Protein AF-A0YFI3-F1 (afdb_monomer_lite)

Sequence (142 aa):
MSASYTLNIIIRPLSRGKNMRKLLIAVLIANALFEGLVGALLVISPVSAVPDGNAAGIAFAVNYGFAALTIASIVFWAWREKDNLQTMGVVLGILSTFHSGLTIATAMTISAESGAAPTIVHGIMAVLCWFLFFNRKKWCTG

Foldseek 3Di:
DDPVVVCCVPVVLVVVLVVLLVLVVVLLVVLLVVLVVQLVCLQVPVCVVVVVPDPVSNVVSNVSSVVSNVLSVLSVVCVVCVLPLVSLLVNLVVLLVVLVVQLVVVVVVDDPVSHCVSNVVSVVSNVSSVVCNVCSCSHNVD

Organism: NCBI:txid247633

Secondary structure (DSSP, 8-state):
--HHHHHHHHHHHHHHHHHHHHHHHHHHHHHHHHHHHHHHHHHH-GGGG-TT--HHHHHHHHHHHHHHHHHHHHHHHHHHTTT-HHHHHHHHHHHHHHHHHHHHHHHTT--TTT-SHHHHHHHHHHHHHHHHHHTTHHHH--

Structure (mmCIF, N/CA/C/O backbone):
data_AF-A0YFI3-F1
#
_entry.id   AF-A0YFI3-F1
#
loop_
_atom_site.group_PDB
_atom_site.id
_atom_site.type_symbol
_atom_site.label_atom_id
_atom_site.label_alt_id
_atom_site.label_comp_id
_atom_site.label_asym_id
_atom_site.label_entity_id
_atom_site.label_seq_id
_atom_site.pdbx_PDB_ins_code
_atom_site.Cartn_x
_atom_site.Cartn_y
_atom_site.Cartn_z
_atom_site.occupancy
_atom_site.B_iso_or_equiv
_atom_site.auth_seq_id
_atom_site.auth_comp_id
_atom_site.auth_asym_id
_atom_site.auth_atom_id
_atom_site.pdbx_PDB_model_num
ATOM 1 N N . MET A 1 1 ? -42.485 2.625 25.168 1.00 56.28 1 MET A N 1
ATOM 2 C CA . MET A 1 1 ? -41.291 2.417 24.316 1.00 56.28 1 MET A CA 1
ATOM 3 C C . MET A 1 1 ? -41.088 0.908 24.190 1.00 56.28 1 MET A C 1
ATOM 5 O O . MET A 1 1 ? -40.927 0.263 25.214 1.00 56.28 1 MET A O 1
ATOM 9 N N . SER A 1 2 ? -41.256 0.320 22.999 1.00 55.38 2 SER A N 1
ATOM 10 C CA . SER A 1 2 ? -41.262 -1.148 22.820 1.00 55.38 2 SER A CA 1
ATOM 11 C C . SER A 1 2 ? -39.840 -1.730 22.850 1.00 55.38 2 SER A C 1
ATOM 13 O O . SER A 1 2 ? -38.922 -1.134 22.287 1.00 55.38 2 SER A O 1
ATOM 15 N N . ALA A 1 3 ? -39.668 -2.908 23.461 1.00 59.78 3 ALA A N 1
ATOM 16 C CA . ALA A 1 3 ? -38.396 -3.630 23.574 1.00 59.78 3 ALA A CA 1
ATOM 17 C C . ALA A 1 3 ? -37.675 -3.850 22.222 1.00 59.78 3 ALA A C 1
ATOM 19 O O . ALA A 1 3 ? -36.445 -3.899 22.179 1.00 59.78 3 ALA A O 1
ATOM 20 N N . SER A 1 4 ? -38.406 -3.886 21.099 1.00 60.53 4 SER A N 1
ATOM 21 C CA . SER A 1 4 ? -37.824 -3.972 19.747 1.00 60.53 4 SER A CA 1
ATOM 22 C C . SER A 1 4 ? -37.060 -2.720 19.305 1.00 60.53 4 SER A C 1
ATOM 24 O O . SER A 1 4 ? -36.165 -2.822 18.461 1.00 60.53 4 SER A O 1
ATOM 26 N N . TYR A 1 5 ? -37.384 -1.541 19.845 1.00 58.81 5 TYR A N 1
ATOM 27 C CA . TYR A 1 5 ? -36.682 -0.297 19.514 1.00 58.81 5 TYR A CA 1
ATOM 28 C C . TYR A 1 5 ? -35.326 -0.226 20.220 1.00 58.81 5 TYR A C 1
ATOM 30 O O . TYR A 1 5 ? -34.315 0.065 19.582 1.00 58.81 5 TYR A O 1
ATOM 38 N N . THR A 1 6 ? -35.276 -0.587 21.503 1.00 56.97 6 THR A N 1
ATOM 39 C CA . THR A 1 6 ? -34.036 -0.614 22.293 1.00 56.97 6 THR A CA 1
ATOM 40 C C . THR A 1 6 ? -33.043 -1.650 21.755 1.00 56.97 6 THR A C 1
ATOM 42 O O . THR A 1 6 ? -31.852 -1.365 21.643 1.00 56.97 6 THR A O 1
ATOM 45 N N . LEU A 1 7 ? -33.526 -2.820 21.315 1.00 61.00 7 LEU A N 1
ATOM 46 C CA . LEU A 1 7 ? -32.677 -3.864 20.729 1.00 61.00 7 LEU A CA 1
ATOM 47 C C . LEU A 1 7 ? -32.035 -3.422 19.396 1.00 61.00 7 LEU A C 1
ATOM 49 O O . LEU A 1 7 ? -30.857 -3.676 19.146 1.00 61.00 7 LEU A O 1
ATOM 53 N N . ASN A 1 8 ? -32.784 -2.707 18.548 1.00 59.94 8 ASN A N 1
ATOM 54 C CA . ASN A 1 8 ? -32.281 -2.209 17.263 1.00 59.94 8 ASN A CA 1
ATOM 55 C C . ASN A 1 8 ? -31.229 -1.098 17.411 1.00 59.94 8 ASN A C 1
ATOM 57 O O . ASN A 1 8 ? -30.307 -1.029 16.594 1.00 59.94 8 ASN A O 1
ATOM 61 N N . ILE A 1 9 ? -31.351 -0.250 18.437 1.00 66.00 9 ILE A N 1
ATOM 62 C CA . ILE A 1 9 ? -30.400 0.839 18.714 1.00 66.00 9 ILE A CA 1
ATOM 63 C C . ILE A 1 9 ? -29.038 0.287 19.155 1.00 66.00 9 ILE A C 1
ATOM 65 O O . ILE A 1 9 ? -28.015 0.876 18.825 1.00 66.00 9 ILE A O 1
ATOM 69 N N . ILE A 1 10 ? -29.005 -0.864 19.834 1.00 62.31 10 ILE A N 1
ATOM 70 C CA . ILE A 1 10 ? -27.771 -1.441 20.390 1.00 62.31 10 ILE A CA 1
ATOM 71 C C . ILE A 1 10 ? -27.106 -2.432 19.418 1.00 62.31 10 ILE A C 1
ATOM 73 O O . ILE A 1 10 ? -25.888 -2.406 19.239 1.00 62.31 10 ILE A O 1
ATOM 77 N N . ILE A 1 11 ? -27.876 -3.281 18.727 1.00 62.38 11 ILE A N 1
ATOM 78 C CA . ILE A 1 11 ? -27.303 -4.341 17.873 1.00 62.38 11 ILE A CA 1
ATOM 79 C C . ILE A 1 11 ? -26.722 -3.793 16.561 1.00 62.38 11 ILE A C 1
ATOM 81 O O . ILE A 1 11 ? -25.691 -4.281 16.088 1.00 62.38 11 ILE A O 1
ATOM 85 N N . ARG A 1 12 ? -27.338 -2.764 15.961 1.00 61.00 12 ARG A N 1
ATOM 86 C CA . ARG A 1 12 ? -26.866 -2.207 14.679 1.00 61.00 12 ARG A CA 1
ATOM 87 C C . ARG A 1 12 ? -25.466 -1.570 14.777 1.00 61.00 12 ARG A C 1
ATOM 89 O O . ARG A 1 12 ? -24.650 -1.854 13.897 1.00 61.00 12 ARG A O 1
ATOM 96 N N . PRO A 1 13 ? -25.135 -0.760 15.804 1.00 62.00 13 PRO A N 1
ATOM 97 C CA . PRO A 1 13 ? -23.778 -0.248 16.005 1.00 62.00 13 PRO A CA 1
ATOM 98 C C . PRO A 1 13 ? -22.741 -1.351 16.254 1.00 62.00 13 PRO A C 1
ATOM 100 O O . PRO A 1 13 ? -21.689 -1.330 15.617 1.00 62.00 13 PRO A O 1
ATOM 103 N N . LEU A 1 14 ? -23.059 -2.349 17.090 1.00 62.41 14 LEU A N 1
ATOM 104 C CA . LEU A 1 14 ? -22.153 -3.467 17.402 1.00 62.41 14 LEU A CA 1
ATOM 105 C C . LEU A 1 14 ? -21.852 -4.333 16.167 1.00 62.41 14 LEU A C 1
ATOM 107 O O . LEU A 1 14 ? -20.704 -4.693 15.899 1.00 62.41 14 LEU A O 1
ATOM 111 N N . SER A 1 15 ? -22.876 -4.641 15.363 1.00 68.88 15 SER A N 1
ATOM 112 C CA . SER A 1 15 ? -22.712 -5.364 14.096 1.00 68.88 15 SER A CA 1
ATOM 113 C C . SER A 1 15 ? -21.857 -4.574 13.096 1.00 68.88 15 SER A C 1
ATOM 115 O O . SER A 1 15 ? -20.964 -5.138 12.460 1.00 68.88 15 SER A O 1
ATOM 117 N N . ARG A 1 16 ? -22.061 -3.250 13.002 1.00 70.56 16 ARG A N 1
ATOM 118 C CA . ARG A 1 16 ? -21.252 -2.369 12.145 1.00 70.56 16 ARG A CA 1
ATOM 119 C C . ARG A 1 16 ? -19.781 -2.351 12.558 1.00 70.56 16 ARG A C 1
ATOM 121 O O . ARG A 1 16 ? -18.935 -2.513 11.681 1.00 70.56 16 ARG A O 1
ATOM 128 N N . GLY A 1 17 ? -19.477 -2.194 13.848 1.00 77.50 17 GLY A N 1
ATOM 129 C CA . GLY A 1 17 ? -18.098 -2.221 14.356 1.00 77.50 17 GLY A CA 1
ATOM 130 C C . GLY A 1 17 ? -17.385 -3.527 14.001 1.00 77.50 17 GLY A C 1
ATOM 131 O O . GLY A 1 17 ? -16.306 -3.517 13.406 1.00 77.50 17 GLY A O 1
ATOM 132 N N . LYS A 1 18 ? -18.058 -4.664 14.225 1.00 82.81 18 LYS A N 1
ATOM 133 C CA . LYS A 1 18 ? -17.552 -5.998 13.864 1.00 82.81 18 LYS A CA 1
ATOM 134 C C . LYS A 1 18 ? -17.276 -6.148 12.363 1.00 82.81 18 LYS A C 1
ATOM 136 O O . LYS A 1 18 ? -16.237 -6.688 11.987 1.00 82.81 18 LYS A O 1
ATOM 141 N N . ASN A 1 19 ? -18.177 -5.670 11.503 1.00 87.81 19 ASN A N 1
ATOM 142 C CA . ASN A 1 19 ? -18.002 -5.748 10.049 1.00 87.81 19 ASN A CA 1
ATOM 143 C C . ASN A 1 19 ? -16.851 -4.858 9.558 1.00 87.81 19 ASN A C 1
ATOM 145 O O . ASN A 1 19 ? -16.054 -5.293 8.731 1.00 87.81 19 ASN A O 1
ATOM 149 N N . MET A 1 20 ? -16.708 -3.648 10.106 1.00 89.94 20 MET A N 1
ATOM 150 C CA . MET A 1 20 ? -15.586 -2.763 9.773 1.00 89.94 20 MET A CA 1
ATOM 151 C C . MET A 1 20 ? -14.242 -3.324 10.242 1.00 89.94 20 MET A C 1
ATOM 153 O O . MET A 1 20 ? -13.250 -3.188 9.534 1.00 89.94 20 MET A O 1
ATOM 157 N N . ARG A 1 21 ? -14.204 -4.026 11.379 1.00 90.12 21 ARG A N 1
ATOM 158 C CA . ARG A 1 21 ? -12.991 -4.713 11.837 1.00 90.12 21 ARG A CA 1
ATOM 159 C C . ARG A 1 21 ? -12.580 -5.852 10.901 1.00 90.12 21 ARG A C 1
ATOM 161 O O . ARG A 1 21 ? -11.399 -6.006 10.611 1.00 90.12 21 ARG A O 1
ATOM 168 N N . LYS A 1 22 ? -13.543 -6.623 10.382 1.00 92.31 22 LYS A N 1
ATOM 169 C CA . LYS A 1 22 ? -13.271 -7.634 9.343 1.00 92.31 22 LYS A CA 1
ATOM 170 C C . LYS A 1 22 ? -12.730 -6.993 8.066 1.00 92.31 22 LYS A C 1
ATOM 172 O O . LYS A 1 22 ? -11.771 -7.507 7.503 1.00 92.31 22 LYS A O 1
ATOM 177 N N . LEU A 1 23 ? -13.313 -5.868 7.646 1.00 94.62 23 LEU A N 1
ATOM 178 C CA . LEU A 1 23 ? -12.836 -5.112 6.488 1.00 94.62 23 LEU A CA 1
ATOM 179 C C . LEU A 1 23 ? -11.398 -4.621 6.691 1.00 94.62 23 LEU A C 1
ATOM 181 O O . LEU A 1 23 ? -10.578 -4.807 5.803 1.00 94.62 23 LEU A O 1
ATOM 185 N N . LEU A 1 24 ? -11.077 -4.057 7.861 1.00 94.19 24 LEU A N 1
ATOM 186 C CA . LEU A 1 24 ? -9.713 -3.650 8.200 1.00 94.19 24 LEU A CA 1
ATOM 187 C C . LEU A 1 24 ? -8.731 -4.809 8.032 1.00 94.19 24 LEU A C 1
ATOM 189 O O . LEU A 1 24 ? -7.729 -4.668 7.341 1.00 94.19 24 LEU A O 1
ATOM 193 N N . ILE A 1 25 ? -9.031 -5.953 8.649 1.00 94.44 25 ILE A N 1
ATOM 194 C CA . ILE A 1 25 ? -8.172 -7.137 8.579 1.00 94.44 25 ILE A CA 1
ATOM 195 C C . ILE A 1 25 ? -7.986 -7.583 7.125 1.00 94.44 25 ILE A C 1
ATOM 197 O O . ILE A 1 25 ? -6.861 -7.845 6.712 1.00 94.44 25 ILE A O 1
ATOM 201 N N . ALA A 1 26 ? -9.066 -7.620 6.342 1.00 96.25 26 ALA A N 1
ATOM 202 C CA . ALA A 1 26 ? -9.002 -7.985 4.932 1.00 96.25 26 ALA A CA 1
ATOM 203 C C . ALA A 1 26 ? -8.115 -7.023 4.125 1.00 96.25 26 ALA A C 1
ATOM 205 O O . ALA A 1 26 ? -7.280 -7.483 3.355 1.00 96.25 26 ALA A O 1
ATOM 206 N N . VAL A 1 27 ? -8.245 -5.709 4.337 1.00 96.12 27 VAL A N 1
ATOM 207 C CA . VAL A 1 27 ? -7.423 -4.688 3.664 1.00 96.12 27 VAL A CA 1
ATOM 208 C C . VAL A 1 27 ? -5.951 -4.815 4.051 1.00 96.12 27 VAL A C 1
ATOM 210 O O . VAL A 1 27 ? -5.089 -4.753 3.182 1.00 96.12 27 VAL A O 1
ATOM 213 N N . LEU A 1 28 ? -5.644 -5.044 5.330 1.00 95.75 28 LEU A N 1
ATOM 214 C CA . LEU A 1 28 ? -4.265 -5.231 5.788 1.00 95.75 28 LEU A CA 1
ATOM 215 C C . LEU A 1 28 ? -3.628 -6.495 5.193 1.00 95.75 28 LEU A C 1
ATOM 217 O O . LEU A 1 28 ? -2.492 -6.443 4.730 1.00 95.75 28 LEU A O 1
ATOM 221 N N . ILE A 1 29 ? -4.362 -7.612 5.159 1.00 96.44 29 ILE A N 1
ATOM 222 C CA . ILE A 1 29 ? -3.893 -8.852 4.524 1.00 96.44 29 ILE A CA 1
ATOM 223 C C . ILE A 1 29 ? -3.698 -8.640 3.021 1.00 96.44 29 ILE A C 1
ATOM 225 O O . ILE A 1 29 ? -2.660 -9.019 2.489 1.00 96.44 29 ILE A O 1
ATOM 229 N N . ALA A 1 30 ? -4.661 -8.009 2.345 1.00 96.25 30 ALA A N 1
ATOM 230 C CA . ALA A 1 30 ? -4.561 -7.711 0.921 1.00 96.25 30 ALA A CA 1
ATOM 231 C C . ALA A 1 30 ? -3.333 -6.841 0.618 1.00 96.25 30 ALA A C 1
ATOM 233 O O . ALA A 1 30 ? -2.558 -7.194 -0.263 1.00 96.25 30 ALA A O 1
ATOM 234 N N . ASN A 1 31 ? -3.101 -5.772 1.389 1.00 96.25 31 ASN A N 1
ATOM 235 C CA . ASN A 1 31 ? -1.898 -4.946 1.275 1.00 96.25 31 ASN A CA 1
ATOM 236 C C . ASN A 1 31 ? -0.621 -5.783 1.432 1.00 96.25 31 ASN A C 1
ATOM 238 O O . ASN A 1 31 ? 0.252 -5.731 0.575 1.00 96.25 31 ASN A O 1
ATOM 242 N N . ALA A 1 32 ? -0.522 -6.582 2.500 1.00 96.25 32 ALA A N 1
ATOM 243 C CA . ALA A 1 32 ? 0.663 -7.401 2.750 1.00 96.25 32 ALA A CA 1
ATOM 244 C C . ALA A 1 32 ? 0.928 -8.410 1.623 1.00 96.25 32 ALA A C 1
ATOM 246 O O . ALA A 1 32 ? 2.079 -8.608 1.244 1.00 96.25 32 ALA A O 1
ATOM 247 N N . LEU A 1 33 ? -0.119 -9.035 1.077 1.00 96.00 33 LEU A N 1
ATOM 248 C CA . LEU A 1 33 ? 0.014 -10.003 -0.010 1.00 96.00 33 LEU A CA 1
ATOM 249 C C . LEU A 1 33 ? 0.367 -9.330 -1.338 1.00 96.00 33 LEU A C 1
ATOM 251 O O . LEU A 1 33 ? 1.313 -9.764 -1.987 1.00 96.00 33 LEU A O 1
ATOM 255 N N . PHE A 1 34 ? -0.357 -8.284 -1.741 1.00 94.06 34 PHE A N 1
ATOM 256 C CA . PHE A 1 34 ? -0.104 -7.613 -3.016 1.00 94.06 34 PHE A CA 1
ATOM 257 C C . PHE A 1 34 ? 1.259 -6.928 -3.021 1.00 94.06 34 PHE A C 1
ATOM 259 O O . PHE A 1 34 ? 2.093 -7.253 -3.861 1.00 94.06 34 PHE A O 1
ATOM 266 N N . GLU A 1 35 ? 1.523 -6.049 -2.056 1.00 95.94 35 GLU A N 1
ATOM 267 C CA . GLU A 1 35 ? 2.787 -5.311 -1.998 1.00 95.94 35 GLU A CA 1
ATOM 268 C C . GLU A 1 35 ? 3.963 -6.234 -1.657 1.00 95.94 35 GLU A C 1
ATOM 270 O O . GLU A 1 35 ? 5.066 -6.053 -2.166 1.00 95.94 35 GLU A O 1
ATOM 275 N N . GLY A 1 36 ? 3.734 -7.272 -0.846 1.00 95.94 36 GLY A N 1
ATOM 276 C CA . GLY A 1 36 ? 4.763 -8.247 -0.497 1.00 95.94 36 GLY A CA 1
ATOM 277 C C . GLY A 1 36 ? 5.187 -9.107 -1.686 1.00 95.94 36 GLY A C 1
ATOM 278 O O . GLY A 1 36 ? 6.378 -9.218 -1.970 1.00 95.94 36 GLY A O 1
ATOM 279 N N . LEU A 1 37 ? 4.226 -9.704 -2.401 1.00 95.50 37 LEU A N 1
ATOM 280 C CA . LEU A 1 37 ? 4.518 -10.577 -3.541 1.00 95.50 37 LEU A CA 1
ATOM 281 C C . LEU A 1 37 ? 5.019 -9.785 -4.751 1.00 95.50 37 LEU A C 1
ATOM 283 O O . LEU A 1 37 ? 6.015 -10.178 -5.356 1.00 95.50 37 LEU A O 1
ATOM 287 N N . VAL A 1 38 ? 4.372 -8.663 -5.087 1.00 93.81 38 VAL A N 1
ATOM 288 C CA . VAL A 1 38 ? 4.821 -7.796 -6.188 1.00 93.81 38 VAL A CA 1
ATOM 289 C C . VAL A 1 38 ? 6.171 -7.175 -5.844 1.00 93.81 38 VAL A C 1
ATOM 291 O O . VAL A 1 38 ? 7.078 -7.203 -6.671 1.00 93.81 38 VAL A O 1
ATOM 294 N N . GLY A 1 39 ? 6.351 -6.694 -4.613 1.00 96.50 39 GLY A N 1
ATOM 295 C CA . GLY A 1 39 ? 7.626 -6.152 -4.157 1.00 96.50 39 GLY A CA 1
ATOM 296 C C . GLY A 1 39 ? 8.762 -7.169 -4.253 1.00 96.50 39 GLY A C 1
ATOM 297 O O . GLY A 1 39 ? 9.811 -6.868 -4.819 1.00 96.50 39 GLY A O 1
ATOM 298 N N . ALA A 1 40 ? 8.540 -8.403 -3.790 1.00 97.06 40 ALA A N 1
ATOM 299 C CA . ALA A 1 40 ? 9.518 -9.483 -3.915 1.00 97.06 40 ALA A CA 1
ATOM 300 C C . ALA A 1 40 ? 9.838 -9.813 -5.381 1.00 97.06 40 ALA A C 1
ATOM 302 O O . ALA A 1 40 ? 11.009 -9.970 -5.728 1.00 97.06 40 ALA A O 1
ATOM 303 N N . LEU A 1 41 ? 8.822 -9.877 -6.250 1.00 95.19 41 LEU A N 1
ATOM 304 C CA . LEU A 1 41 ? 9.012 -10.121 -7.680 1.00 95.19 41 LEU A CA 1
ATOM 305 C C . LEU A 1 41 ? 9.888 -9.040 -8.321 1.00 95.19 41 LEU A C 1
ATOM 307 O O . LEU A 1 41 ? 10.810 -9.367 -9.061 1.00 95.19 41 LEU A O 1
ATOM 311 N N . LEU A 1 42 ? 9.638 -7.769 -8.009 1.00 95.81 42 LEU A N 1
ATOM 312 C CA . LEU A 1 42 ? 10.396 -6.650 -8.564 1.00 95.81 42 LEU A CA 1
ATOM 313 C C . LEU A 1 42 ? 11.841 -6.586 -8.057 1.00 95.81 42 LEU A C 1
ATOM 315 O O . LEU A 1 42 ? 12.717 -6.123 -8.780 1.00 95.81 42 LEU A O 1
ATOM 319 N N . VAL A 1 43 ? 12.111 -7.067 -6.841 1.00 96.69 43 VAL A N 1
ATOM 320 C CA . VAL A 1 43 ? 13.479 -7.151 -6.307 1.00 96.69 43 VAL A CA 1
ATOM 321 C C . VAL A 1 43 ? 14.241 -8.339 -6.901 1.00 96.69 43 VAL A C 1
ATOM 323 O O . VAL A 1 43 ? 15.399 -8.193 -7.283 1.00 96.69 43 VAL A O 1
ATOM 326 N N . ILE A 1 44 ? 13.612 -9.515 -6.980 1.00 96.56 44 ILE A N 1
ATOM 327 C CA . ILE A 1 44 ? 14.277 -10.767 -7.383 1.00 96.56 44 ILE A CA 1
ATOM 328 C C . ILE A 1 44 ? 14.350 -10.901 -8.909 1.00 96.56 44 ILE A C 1
ATOM 330 O O . ILE A 1 44 ? 15.317 -11.442 -9.444 1.00 96.56 44 ILE A O 1
ATOM 334 N N . SER A 1 45 ? 13.331 -10.421 -9.622 1.00 94.38 45 SER A N 1
ATOM 335 C CA . SER A 1 45 ? 13.203 -10.534 -11.076 1.00 94.38 45 SER A CA 1
ATOM 336 C C . SER A 1 45 ? 12.684 -9.231 -11.711 1.00 94.38 45 SER A C 1
ATOM 338 O O . SER A 1 45 ? 11.642 -9.230 -12.371 1.00 94.38 45 SER A O 1
ATOM 340 N N . PRO A 1 46 ? 13.409 -8.102 -11.567 1.00 92.12 46 PRO A N 1
ATOM 341 C CA . PRO A 1 46 ? 12.988 -6.807 -12.117 1.00 92.12 46 PRO A CA 1
ATOM 342 C C . PRO A 1 46 ? 12.796 -6.833 -13.638 1.00 92.12 46 PRO A C 1
ATOM 344 O O . PRO A 1 46 ? 11.922 -6.151 -14.164 1.00 92.12 46 PRO A O 1
ATOM 347 N N . VAL A 1 47 ? 13.569 -7.661 -14.347 1.00 90.56 47 VAL A N 1
ATOM 348 C CA . VAL A 1 47 ? 13.478 -7.830 -15.808 1.00 90.56 47 VAL A CA 1
ATOM 349 C C . VAL A 1 47 ? 12.118 -8.359 -16.266 1.00 90.56 47 VAL A C 1
ATOM 351 O O . VAL 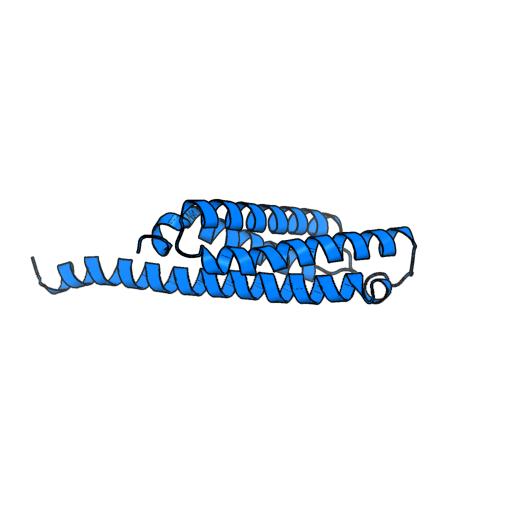A 1 47 ? 11.686 -8.050 -17.369 1.00 90.56 47 VAL A O 1
ATOM 354 N N . SER A 1 48 ? 11.399 -9.093 -15.410 1.00 86.06 48 SER A N 1
ATOM 355 C CA . SER A 1 48 ? 10.047 -9.574 -15.722 1.00 86.06 48 SER A CA 1
ATOM 356 C C . SER A 1 48 ? 9.018 -8.439 -15.790 1.00 86.06 48 SER A C 1
ATOM 358 O O . SER A 1 48 ? 7.961 -8.608 -16.390 1.00 86.06 48 SER A O 1
ATOM 360 N N . ALA A 1 49 ? 9.316 -7.289 -15.176 1.00 84.50 49 ALA A N 1
ATOM 361 C CA . ALA A 1 49 ? 8.466 -6.100 -15.174 1.00 84.50 49 ALA A CA 1
ATOM 362 C C . ALA A 1 49 ? 8.961 -4.996 -16.126 1.00 84.50 49 ALA A C 1
ATOM 364 O O . ALA A 1 49 ? 8.284 -3.983 -16.285 1.00 84.50 49 ALA A O 1
ATOM 365 N N . VAL A 1 50 ? 10.132 -5.175 -16.747 1.00 89.25 50 VAL A N 1
ATOM 366 C CA . VAL A 1 50 ? 10.786 -4.188 -17.618 1.00 89.25 50 VAL A CA 1
ATOM 367 C C . VAL A 1 50 ? 11.169 -4.890 -18.928 1.00 89.25 50 VAL A C 1
ATOM 369 O O . VAL A 1 50 ? 12.292 -5.381 -19.048 1.00 89.25 50 VAL A O 1
ATOM 372 N N . PRO A 1 51 ? 10.239 -4.994 -19.901 1.00 80.06 51 PRO A N 1
ATOM 373 C CA . PRO A 1 51 ? 10.404 -5.849 -21.083 1.00 80.06 51 PRO A CA 1
ATOM 374 C C . PRO A 1 51 ? 11.592 -5.488 -21.982 1.00 80.06 51 PRO A C 1
ATOM 376 O O . PRO A 1 51 ? 12.172 -6.360 -22.620 1.00 80.06 51 PRO A O 1
ATOM 379 N N . ASP A 1 52 ? 11.962 -4.209 -22.032 1.00 86.44 52 ASP A N 1
ATOM 380 C CA . ASP A 1 52 ? 13.101 -3.705 -22.803 1.00 86.44 52 ASP A CA 1
ATOM 381 C C . ASP A 1 52 ? 14.440 -3.828 -22.050 1.00 86.44 52 ASP A C 1
ATOM 383 O O . ASP A 1 52 ? 15.497 -3.530 -22.605 1.00 86.44 52 ASP A O 1
ATOM 387 N N . GLY A 1 53 ? 14.405 -4.264 -20.784 1.00 86.69 53 GLY A N 1
ATOM 388 C CA . GLY A 1 53 ? 15.577 -4.466 -19.939 1.00 86.69 53 GLY A CA 1
ATOM 389 C C . GLY A 1 53 ? 16.404 -3.203 -19.704 1.00 86.69 53 GLY A C 1
ATOM 390 O O . GLY A 1 53 ? 17.585 -3.306 -19.363 1.00 86.69 53 GLY A O 1
ATOM 391 N N . ASN A 1 54 ? 15.834 -2.009 -19.904 1.00 93.81 54 ASN A N 1
ATOM 392 C CA . ASN A 1 54 ? 16.616 -0.785 -19.806 1.00 93.81 54 ASN A CA 1
ATOM 393 C C . ASN A 1 54 ? 17.069 -0.534 -18.350 1.00 93.81 54 ASN A C 1
ATOM 395 O O . ASN A 1 54 ? 16.331 -0.772 -17.388 1.00 93.81 54 ASN A O 1
ATOM 399 N N . ALA A 1 55 ? 18.300 -0.042 -18.176 1.00 94.31 55 ALA A N 1
ATOM 400 C CA . ALA A 1 55 ? 18.929 0.073 -16.857 1.00 94.31 55 ALA A CA 1
ATOM 401 C C . ALA A 1 55 ? 18.156 0.988 -15.888 1.00 94.31 55 ALA A C 1
ATOM 403 O O . ALA A 1 55 ? 18.093 0.706 -14.691 1.00 94.31 55 ALA A O 1
ATOM 404 N N . ALA A 1 56 ? 17.542 2.063 -16.397 1.00 93.44 56 ALA A N 1
ATOM 405 C CA . ALA A 1 56 ? 16.758 2.989 -15.584 1.00 93.44 56 ALA A CA 1
ATOM 406 C C . ALA A 1 56 ? 15.460 2.340 -15.077 1.00 93.44 56 ALA A C 1
ATOM 408 O O . ALA A 1 56 ? 15.127 2.470 -13.900 1.00 93.44 56 ALA A O 1
ATOM 409 N N . GLY A 1 57 ? 14.766 1.592 -15.936 1.00 92.38 57 GLY A N 1
ATOM 410 C CA . GLY A 1 57 ? 13.569 0.831 -15.597 1.00 92.38 57 GLY A CA 1
ATOM 411 C C . GLY A 1 57 ? 13.862 -0.264 -14.577 1.00 92.38 57 GLY A C 1
ATOM 412 O O . GLY A 1 57 ? 13.133 -0.392 -13.599 1.00 92.38 57 GLY A O 1
ATOM 413 N N . ILE A 1 58 ? 14.968 -0.998 -14.739 1.00 95.06 58 ILE A N 1
ATOM 414 C CA . ILE A 1 58 ? 15.404 -2.015 -13.767 1.00 95.06 58 ILE A CA 1
ATOM 415 C C . ILE A 1 58 ? 15.706 -1.374 -12.407 1.00 95.06 58 ILE A C 1
ATOM 417 O O . ILE A 1 58 ? 15.224 -1.853 -11.381 1.00 95.06 58 ILE A O 1
ATOM 421 N N . ALA A 1 59 ? 16.465 -0.272 -12.381 1.00 95.12 59 ALA A N 1
ATOM 422 C CA . ALA A 1 59 ? 16.765 0.441 -11.140 1.00 95.12 59 ALA A CA 1
ATOM 423 C C . ALA A 1 59 ? 15.489 0.968 -10.464 1.00 95.12 59 ALA A C 1
ATOM 425 O O . ALA A 1 59 ? 15.346 0.877 -9.243 1.00 95.12 59 ALA A O 1
ATOM 426 N N . PHE A 1 60 ? 14.540 1.485 -11.248 1.00 92.50 60 PHE A N 1
ATOM 427 C CA . PHE A 1 60 ? 13.232 1.893 -10.747 1.00 92.50 60 PHE A CA 1
ATOM 428 C C . PHE A 1 60 ? 12.457 0.708 -10.156 1.00 92.50 60 PHE A C 1
ATOM 430 O O . PHE A 1 60 ? 11.989 0.804 -9.024 1.00 92.50 60 PHE A O 1
ATOM 437 N N . ALA A 1 61 ? 12.373 -0.415 -10.875 1.00 94.12 61 ALA A N 1
ATOM 438 C CA . ALA A 1 61 ? 11.665 -1.616 -10.440 1.00 94.12 61 ALA A CA 1
ATOM 439 C C . ALA A 1 61 ? 12.201 -2.141 -9.102 1.00 94.12 61 ALA A C 1
ATOM 441 O O . ALA A 1 61 ? 11.417 -2.372 -8.186 1.00 94.12 61 ALA A O 1
ATOM 442 N N . VAL A 1 62 ? 13.523 -2.250 -8.942 1.00 96.69 62 VAL A N 1
ATOM 443 C CA . VAL A 1 62 ? 14.133 -2.720 -7.686 1.00 96.69 62 VAL A CA 1
ATOM 444 C C . VAL A 1 62 ? 13.845 -1.761 -6.526 1.00 96.69 62 VAL A C 1
ATOM 446 O O . VAL A 1 62 ? 13.436 -2.204 -5.451 1.00 96.69 62 VAL A O 1
ATOM 449 N N . ASN A 1 63 ? 14.007 -0.449 -6.730 1.00 96.19 63 ASN A N 1
ATOM 450 C CA . ASN A 1 63 ? 13.714 0.552 -5.697 1.00 96.19 63 ASN A CA 1
ATOM 451 C C . ASN A 1 63 ? 12.239 0.529 -5.289 1.00 96.19 63 ASN A C 1
ATOM 453 O O . ASN A 1 63 ? 11.913 0.541 -4.100 1.00 96.19 63 ASN A O 1
ATOM 457 N N . TYR A 1 64 ? 11.347 0.454 -6.276 1.00 94.62 64 TYR A N 1
ATOM 458 C CA . TYR A 1 64 ? 9.920 0.331 -6.031 1.00 94.62 64 TYR A CA 1
ATOM 459 C C . TYR A 1 64 ? 9.585 -0.984 -5.316 1.00 94.62 64 TYR A C 1
ATOM 461 O O . TYR A 1 64 ? 8.792 -0.982 -4.379 1.00 94.62 64 TYR A O 1
ATOM 469 N N . GLY A 1 65 ? 10.254 -2.084 -5.664 1.00 97.00 65 GLY A N 1
ATOM 470 C CA . GLY A 1 65 ? 10.096 -3.371 -4.998 1.00 97.00 65 GLY A CA 1
ATOM 471 C C . GLY A 1 65 ? 10.440 -3.317 -3.506 1.00 97.00 65 GLY A C 1
ATOM 472 O O . GLY A 1 65 ? 9.661 -3.789 -2.678 1.00 97.00 65 GLY A O 1
ATOM 473 N N . PHE A 1 66 ? 11.541 -2.660 -3.127 1.00 97.75 66 PHE A N 1
ATOM 474 C CA . PHE A 1 66 ? 11.861 -2.426 -1.712 1.00 97.75 66 PHE A CA 1
ATOM 475 C C . PHE A 1 66 ? 10.876 -1.481 -1.017 1.00 97.75 66 PHE A C 1
ATOM 477 O O . PHE A 1 66 ? 10.544 -1.698 0.153 1.00 97.75 66 PHE A O 1
ATOM 484 N N . ALA A 1 67 ? 10.374 -0.456 -1.711 1.00 95.94 67 ALA A N 1
ATOM 485 C CA . ALA A 1 67 ? 9.321 0.401 -1.171 1.00 95.94 67 ALA A CA 1
ATOM 486 C C . ALA A 1 67 ? 8.040 -0.404 -0.880 1.00 95.94 67 ALA A C 1
ATOM 488 O O . ALA A 1 67 ? 7.508 -0.322 0.228 1.00 95.94 67 ALA A O 1
ATOM 489 N N . ALA A 1 68 ? 7.599 -1.247 -1.818 1.00 96.88 68 ALA A N 1
ATOM 490 C CA . ALA A 1 68 ? 6.446 -2.130 -1.655 1.00 96.88 68 ALA A CA 1
ATOM 491 C C . ALA A 1 68 ? 6.648 -3.127 -0.498 1.00 96.88 68 ALA A C 1
ATOM 493 O O . ALA A 1 68 ? 5.793 -3.237 0.380 1.00 96.88 68 ALA A O 1
ATOM 494 N N . LEU A 1 69 ? 7.820 -3.768 -0.398 1.00 97.69 69 LEU A N 1
ATOM 495 C CA . LEU A 1 69 ? 8.161 -4.644 0.735 1.00 97.69 69 LEU A CA 1
ATOM 496 C C . LEU A 1 69 ? 8.126 -3.905 2.082 1.00 97.69 69 LEU A C 1
ATOM 498 O O . LEU A 1 69 ? 7.644 -4.447 3.079 1.00 97.69 69 LEU A O 1
ATOM 502 N N . THR A 1 70 ? 8.588 -2.654 2.121 1.00 96.75 70 THR A N 1
ATOM 503 C CA . THR A 1 70 ? 8.535 -1.818 3.329 1.00 96.75 70 THR A CA 1
ATOM 504 C C . THR A 1 70 ? 7.086 -1.557 3.738 1.00 96.75 70 THR A C 1
ATOM 506 O O . THR A 1 70 ? 6.725 -1.745 4.901 1.00 96.75 70 THR A O 1
ATOM 509 N N . ILE A 1 71 ? 6.223 -1.206 2.784 1.00 96.88 71 ILE A N 1
ATOM 510 C CA . ILE A 1 71 ? 4.791 -0.996 3.025 1.00 96.88 71 ILE A CA 1
ATOM 511 C C . ILE A 1 71 ? 4.083 -2.290 3.443 1.00 96.88 71 ILE A C 1
ATOM 513 O O . ILE A 1 71 ? 3.262 -2.271 4.364 1.00 96.88 71 ILE A O 1
ATOM 517 N N . ALA A 1 72 ? 4.431 -3.430 2.847 1.00 96.50 72 ALA A N 1
ATOM 518 C CA . ALA A 1 72 ? 3.932 -4.732 3.277 1.00 96.50 72 ALA A CA 1
ATOM 519 C C . ALA A 1 72 ? 4.341 -5.032 4.730 1.00 96.50 72 ALA A C 1
ATOM 521 O O . ALA A 1 72 ? 3.530 -5.515 5.522 1.00 96.50 72 ALA A O 1
ATOM 522 N N . SER A 1 73 ? 5.574 -4.678 5.110 1.00 95.44 73 SER A N 1
ATOM 523 C CA . SER A 1 73 ? 6.118 -4.951 6.443 1.00 95.44 73 SER A CA 1
ATOM 524 C C . SER A 1 73 ? 5.398 -4.199 7.569 1.00 95.44 73 SER A C 1
ATOM 526 O O . SER A 1 73 ? 5.242 -4.734 8.672 1.00 95.44 73 SER A O 1
ATOM 528 N N . ILE A 1 74 ? 4.876 -2.998 7.279 1.00 93.94 74 ILE A N 1
ATOM 529 C CA . ILE A 1 74 ? 4.108 -2.185 8.233 1.00 93.94 74 ILE A CA 1
ATOM 530 C C . ILE A 1 74 ? 2.904 -2.962 8.774 1.00 93.94 74 ILE A C 1
ATOM 532 O O . ILE A 1 74 ? 2.529 -2.772 9.931 1.00 93.94 74 ILE A O 1
ATOM 536 N N . VAL A 1 75 ? 2.328 -3.877 7.988 1.00 92.44 75 VAL A N 1
ATOM 537 C CA . VAL A 1 75 ? 1.188 -4.695 8.420 1.00 92.44 75 VAL A CA 1
ATOM 538 C C . VAL A 1 75 ? 1.544 -5.582 9.612 1.00 92.44 75 VAL A C 1
ATOM 540 O O . VAL A 1 75 ? 0.730 -5.704 10.525 1.00 92.44 75 VAL A O 1
ATOM 543 N N . PHE A 1 76 ? 2.749 -6.158 9.663 1.00 91.19 76 PHE A N 1
ATOM 544 C CA . PHE A 1 76 ? 3.161 -7.013 10.784 1.00 91.19 76 PHE A CA 1
ATOM 545 C C . PHE A 1 76 ? 3.254 -6.234 12.094 1.00 91.19 76 PHE A C 1
ATOM 547 O O . PHE A 1 76 ? 2.843 -6.727 13.146 1.00 91.19 76 PHE A O 1
ATOM 554 N N . TRP A 1 77 ? 3.751 -4.999 12.027 1.00 90.44 77 TRP A N 1
ATOM 555 C CA . TRP A 1 77 ? 3.774 -4.108 13.180 1.00 90.44 77 TRP A CA 1
ATOM 556 C C . TRP A 1 77 ? 2.358 -3.664 13.568 1.00 90.44 77 TRP A C 1
ATOM 558 O O . TRP A 1 77 ? 1.948 -3.832 14.719 1.00 90.44 77 TRP A O 1
ATOM 568 N N . ALA A 1 78 ? 1.574 -3.198 12.591 1.00 91.19 78 ALA A N 1
ATOM 569 C CA . ALA A 1 78 ? 0.190 -2.772 12.781 1.00 91.19 78 ALA A CA 1
ATOM 570 C C . ALA A 1 78 ? -0.689 -3.875 13.385 1.00 91.19 78 ALA A C 1
ATOM 572 O O . ALA A 1 78 ? -1.609 -3.588 14.144 1.00 91.19 78 ALA A O 1
ATOM 573 N N . TRP A 1 79 ? -0.393 -5.145 13.097 1.00 91.19 79 TRP A N 1
ATOM 574 C CA . TRP A 1 79 ? -1.151 -6.281 13.610 1.00 91.19 79 TRP A C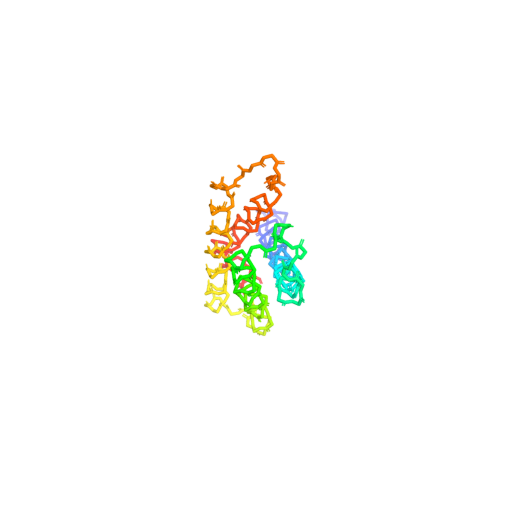A 1
ATOM 575 C C . TRP A 1 79 ? -1.167 -6.353 15.139 1.00 91.19 79 TRP A C 1
ATOM 577 O O . TRP A 1 79 ? -2.198 -6.680 15.733 1.00 91.19 79 TRP A O 1
ATOM 587 N N . ARG A 1 80 ? -0.040 -6.021 15.784 1.00 90.69 80 ARG A N 1
ATOM 588 C CA . ARG A 1 80 ? 0.078 -6.006 17.252 1.00 90.69 80 ARG A CA 1
ATOM 589 C C . ARG A 1 80 ? -0.670 -4.830 17.876 1.00 90.69 80 ARG A C 1
ATOM 591 O O . ARG A 1 80 ? -1.183 -4.954 18.979 1.00 90.69 80 ARG A O 1
ATOM 598 N N . GLU A 1 81 ? -0.793 -3.738 17.131 1.00 90.62 81 GLU A N 1
ATOM 599 C CA . GLU A 1 81 ? -1.381 -2.469 17.565 1.00 90.62 81 GLU A CA 1
ATOM 600 C C . GLU A 1 81 ? -2.766 -2.212 16.947 1.00 90.62 81 GLU A C 1
ATOM 602 O O . GLU A 1 81 ? -3.264 -1.089 16.958 1.00 90.62 81 GLU A O 1
ATOM 607 N N . LYS A 1 82 ? -3.425 -3.244 16.408 1.00 86.75 82 LYS A N 1
ATOM 608 C CA . LYS A 1 82 ? -4.657 -3.101 15.607 1.00 86.75 82 LYS A CA 1
ATOM 609 C C . LYS A 1 82 ? -5.854 -2.515 16.359 1.00 86.75 82 LYS A C 1
ATOM 611 O O . LYS A 1 82 ? -6.813 -2.060 15.741 1.00 86.75 82 LYS A O 1
ATOM 616 N N . ASP A 1 83 ? -5.799 -2.543 17.686 1.00 87.69 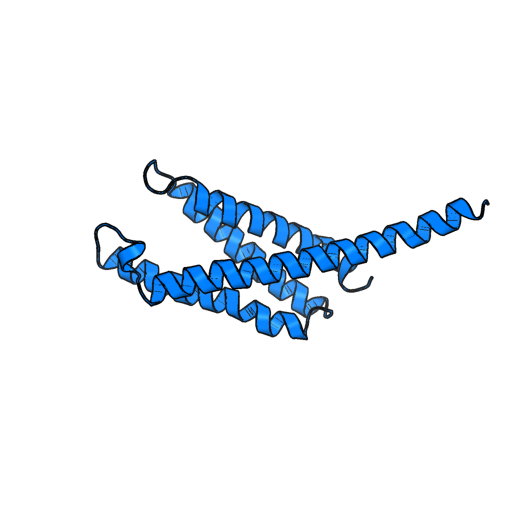83 ASP A N 1
ATOM 617 C CA . ASP A 1 83 ? -6.829 -2.002 18.570 1.00 87.69 83 ASP A CA 1
ATOM 618 C C . ASP A 1 83 ? -6.431 -0.606 19.125 1.00 87.69 83 ASP A C 1
ATOM 620 O O . ASP A 1 83 ? -7.238 0.075 19.755 1.00 87.69 83 ASP A O 1
ATOM 624 N N . ASN A 1 84 ? -5.219 -0.121 18.821 1.00 91.62 84 ASN A N 1
ATOM 625 C CA . ASN A 1 84 ? -4.736 1.214 19.173 1.00 91.62 84 ASN A CA 1
ATOM 626 C C . ASN A 1 84 ? -5.145 2.246 18.106 1.00 91.62 84 ASN A C 1
ATOM 628 O O . ASN A 1 84 ? -4.633 2.265 16.984 1.00 91.62 84 ASN A O 1
ATOM 632 N N . LEU A 1 85 ? -6.052 3.151 18.482 1.00 91.44 85 LEU A N 1
ATOM 633 C CA . LEU A 1 85 ? -6.621 4.164 17.587 1.00 91.44 85 LEU A CA 1
ATOM 634 C C . LEU A 1 85 ? -5.571 5.097 16.964 1.00 91.44 85 LEU A C 1
ATOM 636 O O . LEU A 1 85 ? -5.721 5.499 15.808 1.00 91.44 85 LEU A O 1
ATOM 640 N N . GLN A 1 86 ? -4.546 5.485 17.728 1.00 93.25 86 GLN A N 1
ATOM 641 C CA . GLN A 1 86 ? -3.519 6.415 17.257 1.00 93.25 86 GLN A CA 1
ATOM 642 C C . GLN A 1 86 ? -2.591 5.715 16.270 1.00 93.25 86 GLN A C 1
ATOM 644 O O . GLN A 1 86 ? -2.431 6.189 15.144 1.00 93.25 86 GLN A O 1
ATOM 649 N N . THR A 1 87 ? -2.072 4.548 16.656 1.00 93.50 87 THR A N 1
ATOM 650 C CA . THR A 1 87 ? -1.203 3.731 15.803 1.00 93.50 87 THR A CA 1
ATOM 651 C C . THR A 1 87 ? -1.887 3.385 14.489 1.00 93.50 87 THR A C 1
ATOM 653 O O . THR A 1 87 ? -1.341 3.632 13.414 1.00 93.50 87 THR A O 1
ATOM 656 N N . MET A 1 88 ? -3.128 2.900 14.547 1.00 94.31 88 MET A N 1
ATOM 657 C CA . MET A 1 88 ? -3.869 2.556 13.339 1.00 94.31 88 MET A CA 1
ATOM 658 C C . MET A 1 88 ? -4.248 3.772 12.494 1.00 94.31 88 MET A C 1
ATOM 660 O O . MET A 1 88 ? -4.363 3.653 11.275 1.00 94.31 88 MET A O 1
ATOM 664 N N . GLY A 1 89 ? -4.404 4.946 13.109 1.00 94.81 89 GLY A N 1
ATOM 665 C CA . GLY A 1 89 ? -4.528 6.206 12.383 1.00 94.81 89 GLY A CA 1
ATOM 666 C C . GLY A 1 89 ? -3.290 6.497 11.535 1.00 94.81 89 GLY A C 1
ATOM 667 O O . GLY A 1 89 ? -3.427 6.801 10.353 1.00 94.81 89 GLY A O 1
ATOM 668 N N . VAL A 1 90 ? -2.094 6.345 12.110 1.00 96.19 90 VAL A N 1
ATOM 669 C CA . VAL A 1 90 ? -0.824 6.536 11.390 1.00 96.19 90 VAL A CA 1
ATOM 670 C C . VAL A 1 90 ? -0.669 5.504 10.273 1.00 96.19 90 VAL A C 1
ATOM 672 O O . VAL A 1 90 ? -0.449 5.886 9.127 1.00 96.19 90 VAL A O 1
ATOM 675 N N . VAL A 1 91 ? -0.860 4.216 10.575 1.00 96.19 91 VAL A N 1
ATOM 676 C CA . VAL A 1 91 ? -0.745 3.126 9.589 1.00 96.19 91 VAL A CA 1
ATOM 677 C C . VAL A 1 91 ? -1.677 3.358 8.404 1.00 96.19 91 VAL A C 1
ATOM 679 O O . VAL A 1 91 ? -1.233 3.362 7.260 1.00 96.19 91 VAL A O 1
ATOM 682 N N . LEU A 1 92 ? -2.966 3.603 8.656 1.00 96.69 92 LEU A N 1
ATOM 683 C CA . LEU A 1 92 ? -3.922 3.831 7.576 1.00 96.69 92 LEU A CA 1
ATOM 684 C C . LEU A 1 92 ? -3.634 5.124 6.814 1.00 96.69 92 LEU A C 1
ATOM 686 O O . LEU A 1 92 ? -3.859 5.153 5.610 1.00 96.69 92 LEU A O 1
ATOM 690 N N . GLY A 1 93 ? -3.118 6.167 7.468 1.00 97.25 93 GLY A N 1
ATOM 691 C CA . GLY A 1 93 ? -2.675 7.385 6.788 1.00 97.25 93 GLY A CA 1
ATOM 692 C C . GLY A 1 93 ? -1.528 7.120 5.807 1.00 97.25 93 GLY A C 1
ATOM 693 O O . GLY A 1 93 ? -1.589 7.568 4.661 1.00 97.25 93 GLY A O 1
ATOM 694 N N . ILE A 1 94 ? -0.531 6.331 6.223 1.00 97.31 94 ILE A N 1
ATOM 695 C CA . ILE A 1 94 ? 0.587 5.903 5.369 1.00 97.31 94 ILE A CA 1
ATOM 696 C C . ILE A 1 94 ? 0.066 5.090 4.180 1.00 97.31 94 ILE A C 1
ATOM 698 O O . ILE A 1 94 ? 0.326 5.463 3.037 1.00 97.31 94 ILE A O 1
ATOM 702 N N . LEU A 1 95 ? -0.721 4.036 4.431 1.00 97.25 95 LEU A N 1
ATOM 703 C CA . LEU A 1 95 ? -1.260 3.173 3.370 1.00 97.25 95 LEU A CA 1
ATOM 704 C C . LEU A 1 95 ? -2.147 3.953 2.389 1.00 97.25 95 LEU A C 1
ATOM 706 O O . LEU A 1 95 ? -2.025 3.792 1.176 1.00 97.25 95 LEU A O 1
ATOM 710 N N . SER A 1 96 ? -3.000 4.848 2.899 1.00 98.00 96 SER A N 1
ATOM 711 C CA . SER A 1 96 ? -3.862 5.683 2.053 1.00 98.00 96 SER A CA 1
ATOM 712 C C . SER A 1 96 ? -3.040 6.599 1.151 1.00 98.00 96 SER A C 1
ATOM 714 O O . SER A 1 96 ? -3.340 6.722 -0.035 1.00 98.00 96 SER A O 1
ATOM 716 N N . THR A 1 97 ? -1.994 7.226 1.695 1.00 98.06 97 THR A N 1
ATOM 717 C CA . THR A 1 97 ? -1.115 8.130 0.940 1.00 98.06 97 THR A CA 1
ATOM 718 C C . THR A 1 97 ? -0.336 7.371 -0.127 1.00 98.06 97 THR A C 1
ATOM 720 O O . THR A 1 97 ? -0.328 7.788 -1.283 1.00 98.06 97 THR A O 1
ATOM 723 N N . PHE A 1 98 ? 0.256 6.233 0.240 1.00 97.19 98 PHE A N 1
ATOM 724 C CA . PHE A 1 98 ? 1.012 5.377 -0.671 1.00 97.19 98 PHE A CA 1
ATOM 725 C C . PHE A 1 98 ? 0.160 4.933 -1.866 1.00 97.19 98 PHE A C 1
ATOM 727 O O . PHE A 1 98 ? 0.510 5.204 -3.015 1.00 97.19 98 PHE A O 1
ATOM 734 N N . HIS A 1 99 ? -1.014 4.348 -1.610 1.00 98.06 99 HIS A N 1
ATOM 735 C CA . HIS A 1 99 ? -1.894 3.898 -2.684 1.00 98.06 99 HIS A CA 1
ATOM 736 C C . HIS A 1 99 ? -2.493 5.0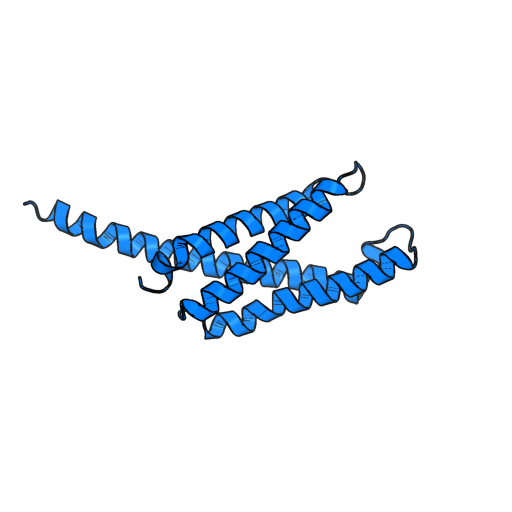54 -3.493 1.00 98.06 99 HIS A C 1
ATOM 738 O O . HIS A 1 99 ? -2.647 4.918 -4.704 1.00 98.06 99 HIS A O 1
ATOM 744 N N . SER A 1 100 ? -2.795 6.205 -2.880 1.00 98.44 100 SER A N 1
ATOM 745 C CA . SER A 1 100 ? -3.267 7.384 -3.627 1.00 98.44 100 SER A CA 1
ATOM 746 C C . SER A 1 100 ? -2.188 7.891 -4.587 1.00 98.44 100 SER A C 1
ATOM 748 O O . SER A 1 100 ? -2.470 8.129 -5.760 1.00 98.44 100 SER A O 1
ATOM 750 N N . GLY A 1 101 ? -0.944 7.998 -4.109 1.00 97.69 101 GLY A N 1
ATOM 751 C CA . GLY A 1 101 ? 0.200 8.402 -4.923 1.00 97.69 101 GLY A CA 1
ATOM 752 C C . GLY A 1 101 ? 0.426 7.458 -6.100 1.00 97.69 101 GLY A C 1
ATOM 753 O O . GLY A 1 101 ? 0.555 7.918 -7.230 1.00 97.69 101 GLY A O 1
ATOM 754 N N . LEU A 1 102 ? 0.380 6.144 -5.864 1.00 95.75 102 LEU A N 1
ATOM 755 C CA . LEU A 1 102 ? 0.512 5.150 -6.932 1.00 95.75 102 LEU A CA 1
ATOM 756 C C . LEU A 1 102 ? -0.661 5.139 -7.902 1.00 95.75 102 LEU A C 1
ATOM 758 O O . LEU A 1 102 ? -0.4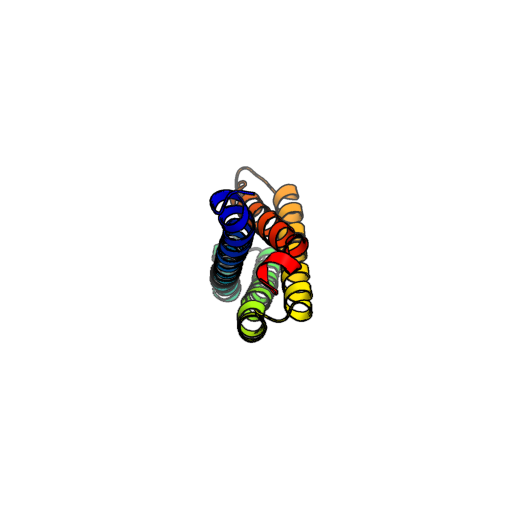56 4.960 -9.099 1.00 95.75 102 LEU A O 1
ATOM 762 N N . THR A 1 103 ? -1.880 5.369 -7.421 1.00 97.75 103 THR A N 1
ATOM 763 C CA . THR A 1 103 ? -3.049 5.511 -8.296 1.00 97.75 103 THR A CA 1
ATOM 764 C C . THR A 1 103 ? -2.840 6.666 -9.264 1.00 97.75 103 THR A C 1
ATOM 766 O O . THR A 1 103 ? -3.014 6.491 -10.462 1.00 97.75 103 THR A O 1
ATOM 769 N N . ILE A 1 104 ? -2.410 7.827 -8.762 1.00 97.81 104 ILE A N 1
ATOM 770 C CA . ILE A 1 104 ? -2.139 9.005 -9.594 1.00 97.81 104 ILE A CA 1
ATOM 771 C C . ILE A 1 104 ? -0.975 8.727 -10.549 1.00 97.81 104 ILE A C 1
ATOM 773 O O . ILE A 1 104 ? -1.113 8.936 -11.750 1.00 97.81 104 ILE A O 1
ATOM 777 N N . ALA A 1 105 ? 0.146 8.213 -10.039 1.00 94.31 105 ALA A N 1
ATOM 778 C CA . ALA A 1 105 ? 1.336 7.945 -10.841 1.00 94.31 105 ALA A CA 1
ATOM 779 C C . ALA A 1 105 ? 1.047 6.964 -11.985 1.00 94.31 105 ALA A C 1
ATOM 781 O O . ALA A 1 105 ? 1.416 7.225 -13.124 1.00 94.31 105 ALA A O 1
ATOM 782 N N . THR A 1 106 ? 0.341 5.868 -11.697 1.00 93.31 106 THR A N 1
ATOM 783 C CA . THR A 1 106 ? -0.035 4.881 -12.717 1.00 93.31 106 THR A CA 1
ATOM 784 C C . THR A 1 106 ? -1.107 5.415 -13.659 1.00 93.31 106 THR A C 1
ATOM 786 O O . THR A 1 106 ? -1.027 5.144 -14.848 1.00 93.31 106 THR A O 1
ATOM 789 N N . ALA A 1 107 ? -2.058 6.230 -13.181 1.00 96.19 107 ALA A N 1
ATOM 790 C CA . ALA A 1 107 ? -3.051 6.882 -14.038 1.00 96.19 107 ALA A CA 1
ATOM 791 C C . ALA A 1 107 ? -2.401 7.802 -15.083 1.00 96.19 107 ALA A C 1
ATOM 793 O O . ALA A 1 107 ? -2.861 7.873 -16.220 1.00 96.19 107 ALA A O 1
ATOM 794 N N . MET A 1 108 ? -1.316 8.484 -14.709 1.00 95.81 108 MET A N 1
ATOM 795 C CA . MET A 1 108 ? -0.549 9.354 -15.605 1.00 95.81 108 MET A CA 1
ATOM 796 C C . MET A 1 108 ? 0.256 8.586 -16.661 1.00 95.81 108 MET A C 1
ATOM 798 O O . MET A 1 108 ? 0.706 9.191 -17.631 1.00 95.81 108 MET A O 1
ATOM 802 N N . THR A 1 109 ? 0.449 7.278 -16.483 1.00 89.50 109 THR A N 1
ATOM 803 C CA . THR A 1 109 ? 1.270 6.426 -17.356 1.00 89.50 109 THR A CA 1
ATOM 804 C C . THR A 1 109 ? 0.480 5.277 -17.989 1.00 89.50 109 THR A C 1
ATOM 806 O O . THR A 1 109 ? 1.073 4.339 -18.531 1.00 89.50 109 THR A O 1
ATOM 809 N N . ILE A 1 110 ? -0.858 5.342 -17.960 1.00 91.62 110 ILE A N 1
ATOM 810 C CA . ILE A 1 110 ? -1.712 4.364 -18.645 1.00 91.62 110 ILE A CA 1
ATOM 811 C C . ILE A 1 110 ? -1.438 4.427 -20.148 1.00 91.62 110 ILE A C 1
ATOM 813 O O . ILE A 1 110 ? -1.590 5.466 -20.790 1.00 91.62 110 ILE A O 1
ATOM 817 N N . SER A 1 111 ? -1.093 3.277 -20.710 1.00 87.94 111 SER A N 1
ATOM 818 C CA . SER A 1 111 ? -0.956 3.040 -22.141 1.00 87.94 111 SER A CA 1
ATOM 819 C C . SER A 1 111 ? -1.676 1.743 -22.519 1.00 87.94 111 SER A C 1
ATOM 821 O O . SER A 1 111 ? -2.150 1.000 -21.655 1.00 87.94 111 SER A O 1
ATOM 823 N N . ALA A 1 112 ? -1.761 1.448 -23.819 1.00 83.38 112 ALA A N 1
ATOM 824 C CA . ALA A 1 112 ? -2.298 0.170 -24.291 1.00 83.38 112 ALA A CA 1
ATOM 825 C C . ALA A 1 112 ? -1.486 -1.039 -23.777 1.00 83.38 112 ALA A C 1
ATOM 827 O O . ALA A 1 112 ? -2.037 -2.127 -23.638 1.00 83.38 112 ALA A O 1
ATOM 828 N N . GLU A 1 113 ? -0.199 -0.839 -23.476 1.00 79.44 113 GLU A N 1
ATOM 829 C CA . GLU A 1 113 ? 0.740 -1.876 -23.033 1.00 79.44 113 GLU A CA 1
ATOM 830 C C . GLU A 1 113 ? 0.703 -2.082 -21.513 1.00 79.44 113 GLU A C 1
ATOM 832 O O . GLU A 1 113 ? 0.721 -3.219 -21.048 1.00 79.44 113 GLU A O 1
ATOM 837 N N . SER A 1 114 ? 0.623 -1.000 -20.727 1.00 80.25 114 SER A N 1
ATOM 838 C CA . SER A 1 114 ? 0.558 -1.079 -19.259 1.00 80.25 114 SER A CA 1
ATOM 839 C C . SER A 1 114 ? -0.845 -1.416 -18.743 1.00 80.25 114 SER A C 1
ATOM 841 O O . SER A 1 114 ? -0.996 -2.032 -17.683 1.00 80.25 114 SER A O 1
ATOM 843 N N . GLY A 1 115 ? -1.880 -1.038 -19.499 1.00 88.38 115 GLY A N 1
ATOM 844 C CA . GLY A 1 115 ? -3.275 -1.189 -19.108 1.00 88.38 115 GLY A CA 1
ATOM 845 C C . GLY A 1 115 ? -3.645 -0.377 -17.859 1.00 88.38 115 GLY A C 1
ATOM 846 O O . GLY A 1 115 ? -2.857 0.383 -17.304 1.00 88.38 115 GLY A O 1
ATOM 847 N N . ALA A 1 116 ? -4.885 -0.540 -17.394 1.00 93.81 116 ALA A N 1
ATOM 848 C CA . ALA A 1 116 ? -5.405 0.191 -16.231 1.00 93.81 116 ALA A CA 1
ATOM 849 C C . ALA A 1 116 ? -5.337 -0.606 -14.915 1.00 93.81 116 ALA A C 1
ATOM 851 O O . ALA A 1 116 ? -5.747 -0.104 -13.869 1.00 93.81 116 ALA A O 1
ATOM 852 N N . ALA A 1 117 ? -4.863 -1.858 -14.943 1.00 92.38 117 ALA A N 1
ATOM 853 C CA . ALA A 1 117 ? -4.935 -2.750 -13.786 1.00 92.38 117 ALA A CA 1
ATOM 854 C C . ALA A 1 117 ? -4.201 -2.204 -12.542 1.00 92.38 117 ALA A C 1
ATOM 856 O O . ALA A 1 117 ? -4.832 -2.174 -11.482 1.00 92.38 117 ALA A O 1
ATOM 857 N N . PRO A 1 118 ? -2.952 -1.696 -12.630 1.00 91.31 118 PRO A N 1
ATOM 858 C CA . PRO A 1 118 ? -2.269 -1.118 -11.468 1.00 91.31 118 PRO A CA 1
ATOM 859 C C . PRO A 1 118 ? -3.036 0.069 -10.873 1.00 91.31 118 PRO A C 1
ATOM 861 O O . PRO A 1 118 ? -3.226 0.149 -9.659 1.00 91.31 118 PRO A O 1
ATOM 864 N N . THR A 1 119 ? -3.557 0.949 -11.733 1.00 95.88 119 THR A N 1
ATOM 865 C CA . THR A 1 119 ? -4.361 2.109 -11.326 1.00 95.88 119 THR A CA 1
ATOM 866 C C . THR A 1 119 ? -5.637 1.696 -10.610 1.00 95.88 119 THR A C 1
ATOM 868 O O . THR A 1 119 ? -5.974 2.266 -9.576 1.00 95.88 119 THR A O 1
ATOM 871 N N . ILE A 1 120 ? -6.341 0.684 -11.120 1.00 96.25 120 ILE A N 1
ATOM 872 C CA . ILE A 1 120 ? -7.574 0.182 -10.508 1.00 96.25 120 ILE A CA 1
ATOM 873 C C . ILE A 1 120 ? -7.279 -0.441 -9.141 1.00 96.25 120 ILE A C 1
ATOM 875 O O . ILE A 1 120 ? -7.964 -0.127 -8.168 1.00 96.25 120 ILE A O 1
ATOM 879 N N . VAL A 1 121 ? -6.259 -1.299 -9.048 1.00 95.62 121 VAL A N 1
ATOM 880 C CA . VAL A 1 121 ? -5.915 -2.002 -7.803 1.00 95.62 121 VAL A CA 1
ATOM 881 C C . VAL A 1 121 ? -5.507 -1.010 -6.715 1.00 95.62 121 VAL A C 1
ATOM 883 O O . VAL A 1 121 ? -6.090 -1.022 -5.627 1.00 95.62 121 VAL A O 1
ATOM 886 N N . HIS A 1 122 ? -4.567 -0.108 -7.008 1.00 97.12 122 HIS A N 1
ATOM 887 C CA . HIS A 1 122 ? -4.162 0.911 -6.042 1.00 97.12 122 HIS A CA 1
ATOM 888 C C . HIS A 1 122 ? -5.302 1.891 -5.740 1.00 97.12 122 HIS A C 1
ATOM 890 O O . HIS A 1 122 ? -5.466 2.278 -4.586 1.00 97.12 122 HIS A O 1
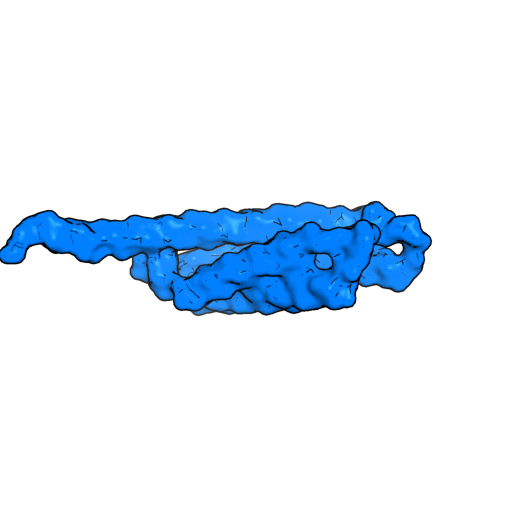ATOM 896 N N . GLY A 1 123 ? -6.149 2.220 -6.720 1.00 98.00 123 GLY A N 1
ATOM 897 C CA . GLY A 1 123 ? -7.298 3.105 -6.522 1.00 98.00 123 GLY A CA 1
ATOM 898 C C . GLY A 1 123 ? -8.316 2.528 -5.542 1.00 98.00 123 GLY A C 1
ATOM 899 O O . GLY A 1 123 ? -8.749 3.212 -4.613 1.00 98.00 123 GLY A O 1
ATOM 900 N N . ILE A 1 124 ? -8.654 1.243 -5.689 1.00 98.19 124 ILE A N 1
ATOM 901 C CA . ILE A 1 124 ? -9.534 0.534 -4.753 1.00 98.19 124 ILE A CA 1
ATOM 902 C C . ILE A 1 124 ? -8.911 0.515 -3.355 1.00 98.19 124 ILE A C 1
ATOM 904 O O . ILE A 1 124 ? -9.586 0.852 -2.380 1.00 98.19 124 ILE A O 1
ATOM 908 N N . MET A 1 125 ? -7.625 0.174 -3.245 1.00 97.94 125 MET A N 1
ATOM 909 C CA . MET A 1 125 ? -6.931 0.149 -1.956 1.00 97.94 125 MET A CA 1
ATOM 910 C C . MET A 1 125 ? -6.894 1.531 -1.293 1.00 97.94 125 MET A C 1
ATOM 912 O O . MET A 1 125 ? -7.200 1.642 -0.107 1.00 97.94 125 MET A O 1
ATOM 916 N N . ALA A 1 126 ? -6.629 2.597 -2.051 1.00 98.25 126 ALA A N 1
ATOM 917 C CA . ALA A 1 126 ? -6.656 3.970 -1.556 1.00 98.25 126 ALA A CA 1
ATOM 918 C C . ALA A 1 126 ? -8.034 4.340 -0.988 1.00 98.25 126 ALA A C 1
ATOM 920 O O . ALA A 1 126 ? -8.128 4.841 0.135 1.00 98.25 126 ALA A O 1
ATOM 921 N N . VAL A 1 127 ? -9.112 4.045 -1.723 1.00 98.44 127 VAL A N 1
ATOM 922 C CA . VAL A 1 127 ? -10.490 4.304 -1.275 1.00 98.44 127 VAL A CA 1
ATOM 923 C C . VAL A 1 127 ? -10.808 3.531 0.004 1.00 98.44 127 VAL A C 1
ATOM 925 O O . VAL A 1 127 ? -11.359 4.103 0.947 1.00 98.44 127 VAL A O 1
ATOM 928 N N . LEU A 1 128 ? -10.444 2.248 0.071 1.00 98.12 128 LEU A N 1
ATOM 929 C CA . LEU A 1 128 ? -10.684 1.415 1.248 1.00 98.12 128 LEU A CA 1
ATOM 930 C C . LEU A 1 128 ? -9.895 1.905 2.471 1.00 98.12 128 LEU A C 1
ATOM 932 O O . LEU A 1 128 ? -10.461 1.995 3.564 1.00 98.12 128 LEU A O 1
ATOM 936 N N . CYS A 1 129 ? -8.623 2.271 2.302 1.00 97.81 129 CYS A N 1
ATOM 937 C CA . CYS A 1 129 ? -7.795 2.807 3.379 1.00 97.81 129 CYS A CA 1
ATOM 938 C C . CYS A 1 129 ? -8.328 4.156 3.885 1.00 97.81 129 CYS A C 1
ATOM 940 O O . CYS A 1 129 ? -8.477 4.319 5.100 1.00 97.81 129 CYS A O 1
ATOM 942 N N . TRP A 1 130 ? -8.727 5.072 2.994 1.00 98.31 130 TRP A N 1
ATOM 943 C CA . TRP A 1 130 ? -9.359 6.335 3.391 1.00 98.31 130 TRP A CA 1
ATOM 944 C C . TRP A 1 130 ? -10.689 6.108 4.105 1.00 98.31 130 TRP A C 1
ATOM 946 O O . TRP A 1 130 ? -10.948 6.704 5.155 1.00 98.31 130 TRP A O 1
ATOM 956 N N . PHE A 1 131 ? -11.523 5.205 3.586 1.00 97.44 131 PHE A N 1
ATOM 957 C CA . PHE A 1 131 ? -12.783 4.844 4.222 1.00 97.44 131 PHE A CA 1
ATOM 958 C C . PHE A 1 131 ? -12.558 4.332 5.650 1.00 97.44 131 PHE A C 1
ATOM 960 O O . PHE A 1 131 ? -13.214 4.800 6.587 1.00 97.44 131 PHE A O 1
ATOM 967 N N . LEU A 1 132 ? -11.605 3.417 5.848 1.00 96.19 132 LEU A N 1
ATOM 968 C CA . LEU A 1 132 ? -11.245 2.907 7.169 1.00 96.19 132 LEU A CA 1
ATOM 969 C C . LEU A 1 132 ? -10.675 4.010 8.066 1.00 96.19 132 LEU A C 1
ATOM 971 O O . LEU A 1 132 ? -11.090 4.112 9.223 1.00 96.19 132 LEU A O 1
ATOM 975 N N . PHE A 1 133 ? -9.804 4.872 7.536 1.00 96.38 133 PHE A N 1
ATOM 976 C CA . PHE A 1 133 ? -9.199 5.986 8.264 1.00 96.38 133 PHE A CA 1
ATOM 977 C C . PHE A 1 133 ? -10.254 6.950 8.812 1.00 96.38 133 PHE A C 1
ATOM 979 O O . PHE A 1 133 ? -10.249 7.258 10.007 1.00 96.38 133 PHE A O 1
ATOM 986 N N . PHE A 1 134 ? -11.200 7.406 7.988 1.00 95.94 134 PHE A N 1
ATOM 987 C CA . PHE A 1 134 ? -12.251 8.328 8.434 1.00 95.94 134 PHE A CA 1
ATOM 988 C C . PHE A 1 134 ? -13.269 7.662 9.369 1.00 95.94 134 PHE A C 1
ATOM 990 O O . PHE A 1 134 ? -13.872 8.333 10.207 1.00 95.94 134 PHE A O 1
ATOM 997 N N . ASN A 1 135 ? -13.415 6.335 9.304 1.00 93.44 135 ASN A N 1
ATOM 998 C CA . ASN A 1 135 ? -14.297 5.569 10.186 1.00 93.44 135 ASN A CA 1
ATOM 999 C C . ASN A 1 135 ? -13.585 4.948 11.401 1.00 93.44 135 ASN A C 1
ATOM 1001 O O . ASN A 1 135 ? -14.221 4.195 12.137 1.00 93.44 135 ASN A O 1
ATOM 1005 N N . ARG A 1 136 ? -12.315 5.291 11.667 1.00 91.75 136 ARG A N 1
ATOM 1006 C CA . ARG A 1 136 ? -11.461 4.608 12.660 1.00 91.75 136 ARG A CA 1
ATOM 1007 C C . ARG A 1 136 ? -12.007 4.482 14.072 1.00 91.75 136 ARG A C 1
ATOM 1009 O O . ARG A 1 136 ? -11.893 3.434 14.699 1.00 91.75 136 ARG A O 1
ATOM 1016 N N . LYS A 1 137 ? -12.717 5.506 14.544 1.00 88.88 137 LYS A N 1
ATOM 1017 C CA . LYS A 1 137 ? -13.377 5.459 15.856 1.00 88.88 137 LYS A CA 1
ATOM 1018 C C . LYS A 1 137 ? -14.399 4.321 15.945 1.00 88.88 137 LYS A C 1
ATOM 1020 O O . LYS A 1 137 ? -14.534 3.703 16.985 1.00 88.88 137 LYS A O 1
ATOM 1025 N N . LYS A 1 138 ? -15.090 3.996 14.851 1.00 85.56 138 LYS A N 1
ATOM 1026 C CA . LYS A 1 138 ? -16.191 3.025 14.864 1.00 85.56 138 LYS A CA 1
ATOM 1027 C C . LYS A 1 138 ? -15.737 1.563 14.943 1.00 85.56 138 LYS A C 1
ATOM 1029 O O . LYS A 1 138 ? -16.578 0.708 15.198 1.00 85.56 138 LYS A O 1
ATOM 1034 N N . TRP A 1 139 ? -14.468 1.264 14.667 1.00 81.88 139 TRP A N 1
ATOM 1035 C CA . TRP A 1 139 ? -13.941 -0.107 14.680 1.00 81.88 139 TRP A CA 1
ATOM 1036 C C . TRP A 1 139 ? -12.772 -0.330 15.645 1.00 81.88 139 TRP A C 1
ATOM 1038 O O . TRP A 1 139 ? -12.472 -1.484 15.929 1.00 81.88 139 TRP A O 1
ATOM 1048 N N . CYS A 1 140 ? -12.150 0.728 16.181 1.00 80.00 140 CYS A N 1
ATOM 1049 C CA . CYS A 1 140 ? -11.190 0.618 17.290 1.00 80.00 140 CYS A CA 1
ATOM 1050 C C . CYS A 1 140 ? -11.850 0.630 18.675 1.00 80.00 140 CYS A C 1
ATOM 1052 O O . CYS A 1 140 ? -11.318 0.024 19.594 1.00 80.00 140 CYS A O 1
ATOM 1054 N N . THR A 1 141 ? -12.960 1.354 18.857 1.00 71.75 141 THR A N 1
ATOM 1055 C CA . THR A 1 141 ? -13.591 1.536 20.183 1.00 71.75 141 THR A CA 1
ATOM 1056 C C . THR A 1 141 ? -14.951 0.845 20.298 1.00 71.75 141 THR A C 1
ATOM 1058 O O . THR A 1 141 ? -15.734 1.196 21.179 1.00 71.75 141 THR A O 1
ATOM 1061 N N . GLY A 1 142 ? -15.274 -0.037 19.350 1.00 55.88 142 GLY A N 1
ATOM 1062 C CA . GLY A 1 142 ? -16.562 -0.728 19.245 1.00 55.88 142 GLY A CA 1
ATOM 1063 C C . GLY A 1 142 ? -16.468 -2.216 19.527 1.00 55.88 142 GLY A C 1
ATOM 1064 O O . GLY A 1 142 ? -15.350 -2.768 19.433 1.00 55.88 142 GLY A O 1
#

pLDDT: mean 89.41, std 11.52, range [55.38, 98.44]

Radius of gyration: 18.89 Å; chains: 1; bounding box: 60×20×49 Å